Protein AF-A0A4Q5TRS5-F1 (afdb_monomer_lite)

Foldseek 3Di:
DDDKDKDKDKDWFQFWDKDKDQDDDFPPPDDDPDKDKDKPDDWDKDWDQDPPVSGTIIITTGHGGDMIIMMMID

Radius of gyration: 13.38 Å; chains: 1; bounding box: 32×17×38 Å

pLDDT: mean 89.15, std 7.62, range [60.69, 97.44]

Secondary structure (DSSP, 8-state):
-----EEEEEEEESS-EEEEE--SPPSSS---S--EEEEESS-EEEEEE-TTT--EEEEEEESSSEEEEEEEE-

Sequence (74 aa):
MKFKVSAELSYTCSEPAVVLLGIHATRDRQEIIEENFIVYGNQQFTELASYPDNNRLIRIVTRDAGHIQCQYTA

Structure (mmCIF, N/CA/C/O backbone):
data_AF-A0A4Q5TRS5-F1
#
_entry.id   AF-A0A4Q5TRS5-F1
#
loop_
_atom_site.group_PDB
_atom_site.id
_atom_site.type_symbol
_atom_site.label_atom_id
_atom_site.label_alt_id
_atom_site.label_comp_id
_atom_site.label_asym_id
_atom_site.label_entity_id
_atom_site.label_seq_id
_atom_si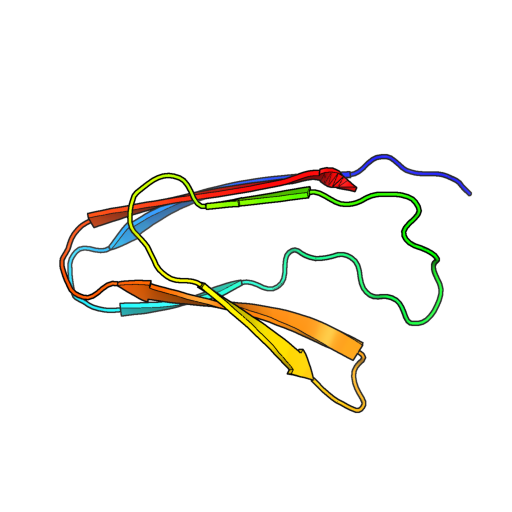te.pdbx_PDB_ins_code
_atom_site.Cartn_x
_atom_site.Cartn_y
_atom_site.Cartn_z
_atom_site.occupancy
_atom_site.B_iso_or_equiv
_atom_site.auth_seq_id
_atom_site.auth_comp_id
_atom_site.auth_asym_id
_atom_site.auth_atom_id
_atom_site.pdbx_PDB_model_num
ATOM 1 N N . MET A 1 1 ? -11.846 -0.663 21.833 1.00 85.25 1 MET A N 1
ATOM 2 C CA . MET A 1 1 ? -10.408 -0.488 22.158 1.00 85.25 1 MET A CA 1
ATOM 3 C C . MET A 1 1 ? -9.799 0.430 21.108 1.00 85.25 1 MET A C 1
ATOM 5 O O . MET A 1 1 ? -10.358 0.489 20.022 1.00 85.25 1 MET A O 1
ATOM 9 N N . LYS A 1 2 ? -8.729 1.168 21.423 1.00 93.31 2 LYS A N 1
ATOM 10 C CA . LYS A 1 2 ? -8.026 2.025 20.454 1.00 93.31 2 LYS A CA 1
ATOM 11 C C . LYS A 1 2 ? -6.675 1.397 20.135 1.00 93.31 2 LYS A C 1
ATOM 13 O O . LYS A 1 2 ? -5.973 0.998 21.060 1.00 93.31 2 LYS A O 1
ATOM 18 N N . PHE A 1 3 ? -6.340 1.323 18.856 1.00 94.94 3 PHE A N 1
ATOM 19 C CA . PHE A 1 3 ? -5.079 0.778 18.370 1.00 94.94 3 PHE A CA 1
ATOM 20 C C . PHE A 1 3 ? -4.422 1.794 17.449 1.00 94.94 3 PHE A C 1
ATOM 22 O O . PHE A 1 3 ? -5.114 2.603 16.842 1.00 94.94 3 PHE A O 1
ATOM 29 N N . LYS A 1 4 ? -3.094 1.735 17.378 1.00 96.06 4 LYS A N 1
ATOM 30 C CA . LYS A 1 4 ? -2.307 2.378 16.333 1.00 96.06 4 LYS A CA 1
ATOM 31 C C . LYS A 1 4 ? -1.595 1.267 15.581 1.00 96.06 4 LYS A C 1
ATOM 33 O O . LYS A 1 4 ? -0.881 0.478 16.203 1.00 96.06 4 LYS A O 1
ATOM 38 N N . VAL A 1 5 ? -1.818 1.181 14.281 1.00 95.06 5 VAL A N 1
ATOM 39 C CA . VAL A 1 5 ? -1.280 0.148 13.401 1.00 95.06 5 VAL A CA 1
ATOM 40 C C . VAL A 1 5 ? -0.436 0.786 12.311 1.00 95.06 5 VAL A C 1
ATOM 42 O O . VAL A 1 5 ? -0.698 1.893 11.845 1.00 95.06 5 VAL A O 1
ATOM 45 N N . SER A 1 6 ? 0.610 0.079 11.904 1.00 96.81 6 SER A N 1
ATOM 46 C CA . SER A 1 6 ? 1.470 0.509 10.811 1.00 96.81 6 SER A CA 1
ATOM 47 C C . SER A 1 6 ? 1.962 -0.688 10.022 1.00 96.81 6 SER A C 1
ATOM 49 O O . SER A 1 6 ? 2.278 -1.723 10.609 1.00 96.81 6 SER A O 1
ATOM 51 N N . ALA A 1 7 ? 2.076 -0.522 8.711 1.00 96.25 7 ALA A N 1
ATOM 52 C CA . ALA A 1 7 ? 2.680 -1.495 7.819 1.00 96.25 7 ALA A CA 1
ATOM 53 C C . ALA A 1 7 ? 3.637 -0.782 6.866 1.00 96.25 7 ALA A C 1
ATOM 55 O O . ALA A 1 7 ? 3.325 0.289 6.347 1.00 96.25 7 ALA A O 1
ATOM 56 N N . GLU A 1 8 ? 4.786 -1.397 6.624 1.00 96.50 8 GLU A N 1
ATOM 57 C CA . GLU A 1 8 ? 5.727 -0.978 5.595 1.00 96.50 8 GLU A CA 1
ATOM 58 C C . GLU A 1 8 ? 6.010 -2.175 4.696 1.00 96.50 8 GLU A C 1
ATOM 60 O O . GLU A 1 8 ? 6.231 -3.291 5.169 1.00 96.50 8 GLU A O 1
ATOM 65 N N . LEU A 1 9 ? 5.941 -1.944 3.391 1.00 94.69 9 LEU A N 1
ATOM 66 C CA . LEU A 1 9 ? 6.109 -2.965 2.374 1.00 94.69 9 LEU A CA 1
ATOM 67 C C . LEU A 1 9 ? 7.102 -2.479 1.331 1.00 94.69 9 LEU A C 1
ATOM 69 O O . LEU A 1 9 ? 7.076 -1.320 0.917 1.00 94.69 9 LEU A O 1
ATOM 73 N N . SER A 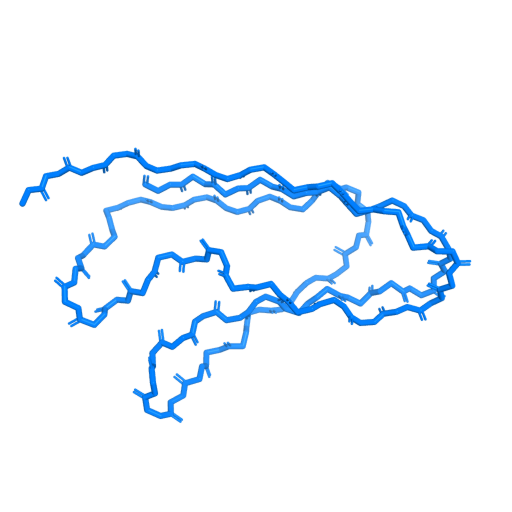1 10 ? 7.947 -3.399 0.888 1.00 94.62 10 SER A N 1
ATOM 74 C CA . SER A 1 10 ? 9.007 -3.144 -0.072 1.00 94.62 10 SER A CA 1
ATOM 75 C C . SER A 1 10 ? 9.097 -4.344 -1.010 1.00 94.62 10 SER A C 1
ATOM 77 O O . SER A 1 10 ? 9.337 -5.472 -0.577 1.00 94.62 10 SER A O 1
ATOM 79 N N . TYR A 1 11 ? 8.841 -4.106 -2.293 1.00 91.56 11 TYR A N 1
ATOM 80 C CA . TYR A 1 11 ? 8.828 -5.121 -3.339 1.00 91.56 11 TYR A CA 1
ATOM 81 C C . TYR A 1 11 ? 9.737 -4.707 -4.483 1.00 91.56 11 TYR A C 1
ATOM 83 O O . TYR A 1 11 ? 9.770 -3.545 -4.885 1.00 91.56 11 TYR A O 1
ATOM 91 N N . THR A 1 12 ? 10.414 -5.687 -5.066 1.00 92.31 12 THR A N 1
ATOM 92 C CA . THR A 1 12 ? 11.156 -5.508 -6.311 1.00 92.31 12 THR A CA 1
ATOM 93 C C . THR A 1 12 ? 10.456 -6.296 -7.405 1.00 92.31 12 THR A C 1
ATOM 95 O O . THR A 1 12 ? 10.314 -7.513 -7.304 1.00 92.31 12 THR A O 1
ATOM 98 N N . CYS A 1 13 ? 10.015 -5.598 -8.446 1.00 90.31 13 CYS A N 1
ATOM 99 C CA . CYS A 1 13 ? 9.420 -6.187 -9.637 1.00 90.31 13 CYS A CA 1
ATOM 100 C C . CYS A 1 13 ? 10.486 -6.246 -10.733 1.00 90.31 13 CYS A C 1
ATOM 102 O O . CYS A 1 13 ? 11.017 -5.211 -11.132 1.00 90.31 13 CYS A O 1
ATOM 104 N N . SER A 1 14 ? 10.806 -7.444 -11.225 1.00 92.25 14 SER A N 1
ATOM 105 C CA . SER A 1 14 ? 11.740 -7.631 -12.346 1.00 92.25 14 SER A CA 1
ATOM 106 C C . SER A 1 14 ? 11.110 -7.345 -13.712 1.00 92.25 14 SER A C 1
ATOM 108 O O . SER A 1 14 ? 11.828 -7.182 -14.691 1.00 92.25 14 SER A O 1
ATOM 110 N N . GLU A 1 15 ? 9.781 -7.290 -13.777 1.00 92.88 15 GLU A N 1
ATOM 111 C CA . GLU A 1 15 ? 8.979 -7.122 -14.990 1.00 92.88 15 GLU A CA 1
ATOM 112 C C . GLU A 1 15 ? 7.751 -6.238 -14.686 1.00 92.88 15 GLU A C 1
ATOM 114 O O . GLU A 1 15 ? 7.410 -6.061 -13.507 1.00 92.88 15 GLU A O 1
ATOM 119 N N . PRO A 1 16 ? 7.072 -5.681 -15.711 1.00 90.62 16 PRO A N 1
ATOM 120 C CA . PRO A 1 16 ? 5.813 -4.961 -15.528 1.00 90.62 16 PRO A CA 1
ATOM 121 C C . PRO A 1 16 ? 4.774 -5.845 -14.832 1.00 90.62 16 PRO A C 1
ATOM 123 O O . PRO A 1 16 ? 4.519 -6.973 -15.253 1.00 90.62 16 PRO A O 1
ATOM 126 N N . ALA A 1 17 ? 4.165 -5.337 -13.765 1.00 90.00 17 ALA A N 1
ATOM 127 C CA . ALA A 1 17 ? 3.291 -6.119 -12.906 1.00 90.00 17 ALA A CA 1
ATOM 128 C C . ALA A 1 17 ? 2.128 -5.286 -12.361 1.00 90.00 17 ALA A C 1
ATOM 130 O O . ALA A 1 17 ? 2.156 -4.056 -12.290 1.00 90.00 17 ALA A O 1
ATOM 131 N N . VAL A 1 18 ? 1.085 -5.991 -11.931 1.00 91.56 18 VAL A N 1
ATOM 132 C CA . VAL A 1 18 ? 0.001 -5.408 -11.144 1.00 91.56 18 VAL A CA 1
ATOM 133 C C . VAL A 1 18 ? 0.065 -6.016 -9.756 1.00 91.56 18 VAL A C 1
ATOM 135 O O . VAL A 1 18 ? -0.088 -7.225 -9.596 1.00 91.56 18 VAL A O 1
ATOM 138 N N . VAL A 1 19 ? 0.283 -5.172 -8.754 1.00 91.06 19 VAL A N 1
ATOM 139 C CA . VAL A 1 19 ? 0.333 -5.580 -7.352 1.00 91.06 19 VAL A CA 1
ATOM 140 C C . VAL A 1 19 ? -0.976 -5.184 -6.683 1.00 91.06 19 VAL A C 1
ATOM 142 O O . VAL A 1 19 ? -1.416 -4.039 -6.786 1.00 91.06 19 VAL A O 1
ATOM 145 N N . LEU A 1 20 ? -1.605 -6.147 -6.010 1.00 92.44 20 LEU A N 1
ATOM 146 C CA . LEU A 1 20 ? -2.798 -5.941 -5.196 1.00 92.44 20 LEU A CA 1
ATOM 147 C C . LEU A 1 20 ? -2.423 -6.098 -3.722 1.00 92.44 20 LEU A C 1
ATOM 149 O O . LEU A 1 20 ? -1.928 -7.149 -3.321 1.00 92.44 20 LEU A O 1
ATOM 153 N N . LEU A 1 21 ? -2.660 -5.059 -2.924 1.00 92.31 21 LEU A N 1
ATOM 154 C CA . LEU A 1 21 ? -2.309 -5.016 -1.505 1.00 92.31 21 LEU A CA 1
ATOM 155 C C . LEU A 1 21 ? -3.560 -4.863 -0.642 1.00 92.31 21 LEU A C 1
ATOM 157 O O . LEU A 1 21 ? -4.332 -3.930 -0.836 1.00 92.31 21 LEU A O 1
ATOM 161 N N . GLY A 1 22 ? -3.741 -5.742 0.340 1.00 92.00 22 GLY A N 1
ATOM 162 C CA . GLY A 1 22 ? -4.803 -5.645 1.346 1.00 92.00 22 GLY A CA 1
ATOM 163 C C . GLY A 1 22 ? -4.255 -5.198 2.697 1.00 92.00 22 GLY A C 1
ATOM 164 O O . GLY A 1 22 ? -4.207 -6.002 3.620 1.00 92.00 22 GLY A O 1
ATOM 165 N N . ILE A 1 23 ? -3.783 -3.952 2.797 1.00 92.25 23 ILE A N 1
ATOM 166 C CA . ILE A 1 23 ? -3.144 -3.436 4.026 1.00 92.25 23 ILE A CA 1
ATOM 167 C C . ILE A 1 23 ? -3.992 -2.446 4.820 1.00 92.25 23 ILE A C 1
ATOM 169 O O . ILE A 1 23 ? -3.680 -2.167 5.976 1.00 92.25 23 ILE A O 1
ATOM 173 N N . HIS A 1 24 ? -5.045 -1.900 4.214 1.00 92.88 24 HIS A N 1
ATOM 174 C CA . HIS A 1 24 ? -5.935 -0.973 4.897 1.00 92.88 24 HIS A CA 1
ATOM 175 C C . HIS A 1 24 ? -6.790 -1.714 5.921 1.00 92.88 24 HIS A C 1
ATOM 177 O O . HIS A 1 24 ? -7.299 -2.807 5.664 1.00 92.88 24 HIS A O 1
ATOM 183 N N . ALA A 1 25 ? -6.996 -1.080 7.073 1.00 90.94 25 ALA A N 1
ATOM 184 C CA . ALA A 1 25 ? -7.947 -1.566 8.055 1.00 90.94 25 ALA A CA 1
ATOM 185 C C . ALA A 1 25 ? -9.357 -1.605 7.431 1.00 90.94 25 ALA A C 1
ATOM 187 O O . ALA A 1 25 ? -9.771 -0.685 6.715 1.00 90.94 25 ALA A O 1
ATOM 188 N N . THR A 1 26 ? -10.101 -2.682 7.691 1.00 89.00 26 THR A N 1
ATOM 189 C CA . THR A 1 26 ? -11.504 -2.806 7.267 1.00 89.00 26 THR A CA 1
ATOM 190 C C . THR A 1 26 ? -12.381 -1.852 8.081 1.00 89.00 26 THR A C 1
ATOM 192 O O . THR A 1 26 ? -12.035 -1.507 9.206 1.00 89.00 26 THR A O 1
ATOM 195 N N . ARG A 1 27 ? -13.526 -1.414 7.547 1.00 85.38 27 ARG A N 1
ATOM 196 C CA . ARG A 1 27 ? -14.448 -0.492 8.250 1.00 85.38 27 ARG A CA 1
ATOM 197 C C . ARG A 1 27 ? -15.724 -1.170 8.776 1.00 85.38 27 ARG A C 1
ATOM 199 O O . ARG A 1 27 ? -16.659 -0.490 9.170 1.00 85.38 27 ARG A O 1
ATOM 206 N N . ASP A 1 28 ? -15.774 -2.506 8.776 1.00 83.19 28 ASP A N 1
ATOM 207 C CA . ASP A 1 28 ? -17.000 -3.269 9.077 1.00 83.19 28 ASP A CA 1
ATOM 208 C C . ASP A 1 28 ? -17.403 -3.224 10.564 1.00 83.19 28 ASP A C 1
ATOM 210 O O . ASP A 1 28 ? -18.554 -2.980 10.910 1.00 83.19 28 ASP A O 1
ATOM 214 N N . ARG A 1 29 ? -16.441 -3.442 11.469 1.00 87.00 29 ARG A N 1
ATOM 215 C CA . ARG A 1 29 ? -16.671 -3.497 12.932 1.00 87.00 29 ARG A CA 1
ATOM 216 C C . ARG A 1 29 ? -15.753 -2.567 13.718 1.00 87.00 29 ARG A C 1
ATOM 218 O O . ARG A 1 29 ? -15.548 -2.757 14.915 1.00 87.00 29 ARG A O 1
ATOM 225 N N . GLN A 1 30 ? -15.157 -1.601 13.032 1.00 89.19 30 GLN A N 1
ATOM 226 C CA . GLN A 1 30 ? -14.215 -0.653 13.606 1.00 89.19 30 GLN A CA 1
ATOM 227 C C . GLN A 1 30 ? -14.288 0.682 12.872 1.00 89.19 30 GLN A C 1
ATOM 229 O O . GLN A 1 30 ? -14.604 0.739 11.685 1.00 89.19 30 GLN A O 1
ATOM 234 N N . GLU A 1 31 ? -13.973 1.746 13.598 1.00 91.44 31 GLU A N 1
ATOM 235 C CA . GLU A 1 31 ? -13.895 3.104 13.078 1.00 91.44 31 GLU A CA 1
ATOM 236 C C . GLU A 1 31 ? -12.424 3.488 12.899 1.00 91.44 31 GLU A C 1
ATOM 238 O O . GLU A 1 31 ? -11.611 3.284 13.804 1.00 91.44 31 GLU A O 1
ATOM 243 N N . ILE A 1 32 ? -12.087 4.036 11.731 1.00 92.12 32 ILE A N 1
ATOM 244 C CA . ILE A 1 32 ? -10.756 4.572 11.437 1.00 92.12 32 ILE A CA 1
ATOM 245 C C . ILE A 1 32 ? -10.801 6.068 11.731 1.00 92.12 32 ILE A C 1
ATOM 247 O O . ILE A 1 32 ? -11.525 6.801 11.061 1.00 92.12 32 ILE A O 1
ATOM 251 N N . ILE A 1 33 ? -10.050 6.501 12.744 1.00 94.12 33 ILE A N 1
ATOM 252 C CA . ILE A 1 33 ? -10.018 7.906 13.179 1.00 94.12 33 ILE A CA 1
ATOM 253 C C . ILE A 1 33 ? -9.196 8.743 12.193 1.00 94.12 33 ILE A C 1
ATOM 255 O O . ILE A 1 33 ? -9.619 9.817 11.778 1.00 94.12 33 ILE A O 1
ATOM 259 N N . GLU A 1 34 ? -8.024 8.235 11.820 1.00 94.12 34 GLU A N 1
ATOM 260 C CA . GLU A 1 34 ? -7.099 8.848 10.875 1.00 94.12 34 GLU A CA 1
ATOM 261 C C . GLU A 1 34 ? -6.368 7.725 10.139 1.00 94.12 34 GLU A C 1
ATOM 263 O O . GLU A 1 34 ? -6.043 6.707 10.742 1.00 94.12 34 GLU A O 1
ATOM 268 N N . GLU A 1 35 ? -6.120 7.890 8.843 1.00 94.50 35 GLU A N 1
ATOM 269 C CA . GLU A 1 35 ? -5.264 6.980 8.090 1.00 94.50 35 GLU A CA 1
ATOM 270 C C . GLU A 1 35 ? -4.418 7.747 7.083 1.00 94.50 35 GLU A C 1
ATOM 272 O O . GLU A 1 35 ? -4.842 8.761 6.525 1.00 94.50 35 GLU A O 1
ATOM 277 N N . ASN A 1 36 ? -3.221 7.233 6.834 1.00 95.75 36 ASN A N 1
ATOM 278 C CA . ASN A 1 36 ? -2.327 7.746 5.817 1.00 95.75 36 ASN A CA 1
ATOM 279 C C . ASN A 1 36 ? -1.698 6.578 5.062 1.00 95.75 36 ASN A C 1
ATOM 281 O O . ASN A 1 36 ? -1.167 5.645 5.668 1.00 95.75 36 ASN A O 1
ATOM 285 N N . PHE A 1 37 ? -1.757 6.652 3.736 1.00 94.50 37 PHE A N 1
ATOM 286 C CA . PHE A 1 37 ? -1.144 5.687 2.840 1.00 94.50 37 PHE A CA 1
ATOM 287 C C . PHE A 1 37 ? -0.251 6.417 1.845 1.00 94.50 37 PHE A C 1
ATOM 289 O O . PHE A 1 37 ? -0.707 7.287 1.103 1.00 94.50 37 PHE A O 1
ATOM 296 N N . ILE A 1 38 ? 1.028 6.055 1.838 1.00 93.81 38 ILE A N 1
ATOM 297 C CA . ILE A 1 38 ? 2.040 6.641 0.966 1.00 93.81 38 ILE A CA 1
ATOM 298 C C . ILE A 1 38 ? 2.607 5.534 0.088 1.00 93.81 38 ILE A C 1
ATOM 300 O O . ILE A 1 38 ? 3.061 4.508 0.592 1.00 93.81 38 ILE A O 1
ATOM 304 N N . VAL A 1 39 ? 2.635 5.768 -1.223 1.00 91.81 39 VAL A N 1
ATOM 305 C CA . VAL A 1 39 ? 3.445 4.997 -2.172 1.00 91.81 39 VAL A CA 1
ATOM 306 C C . VAL A 1 39 ? 4.611 5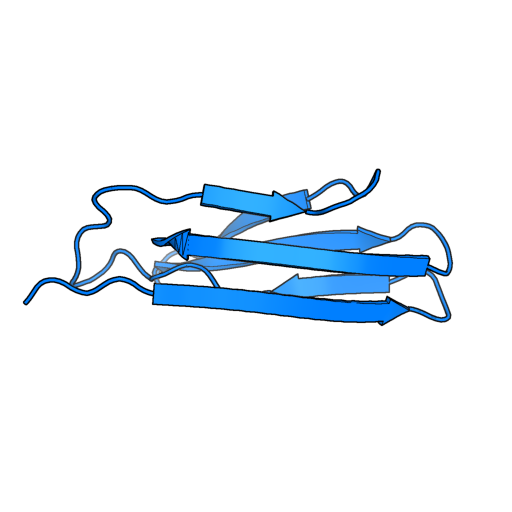.879 -2.588 1.00 91.81 39 VAL A C 1
ATOM 308 O O . VAL A 1 39 ? 4.406 6.987 -3.081 1.00 91.81 39 VAL A O 1
ATOM 311 N N . TYR A 1 40 ? 5.832 5.412 -2.355 1.00 89.19 40 TYR A N 1
ATOM 312 C CA . TYR A 1 40 ? 7.041 6.152 -2.686 1.00 89.19 40 TYR A CA 1
ATOM 313 C C . TYR A 1 40 ? 7.422 5.934 -4.147 1.00 89.19 40 TYR A C 1
ATOM 315 O O . TYR A 1 40 ? 7.543 4.795 -4.598 1.00 89.19 40 TYR A O 1
ATOM 323 N N . GLY A 1 41 ? 7.694 7.036 -4.844 1.00 83.00 41 GLY A N 1
ATOM 324 C CA . GLY A 1 41 ? 8.067 7.047 -6.256 1.00 83.00 41 GLY A CA 1
ATOM 325 C C . GLY A 1 41 ? 6.942 7.558 -7.157 1.00 83.00 41 GLY A C 1
ATOM 326 O O . GLY A 1 41 ? 6.038 8.258 -6.712 1.00 83.00 41 GLY A O 1
ATOM 327 N N . ASN A 1 42 ? 7.029 7.231 -8.449 1.00 75.62 42 ASN A N 1
ATOM 328 C CA . ASN A 1 42 ? 6.112 7.710 -9.492 1.00 75.62 42 ASN A CA 1
ATOM 329 C C . ASN A 1 42 ? 5.051 6.665 -9.892 1.00 75.62 42 ASN A C 1
ATOM 331 O O . ASN A 1 42 ? 4.578 6.647 -11.030 1.00 75.62 42 ASN A O 1
ATOM 335 N N . GLN A 1 43 ? 4.698 5.753 -8.989 1.00 81.50 43 GLN A N 1
ATOM 336 C CA . GLN A 1 43 ? 3.717 4.702 -9.236 1.00 81.50 43 GLN A CA 1
ATOM 337 C C . GLN A 1 43 ? 2.305 5.247 -9.019 1.00 81.50 43 GLN A C 1
ATOM 339 O O . GLN A 1 43 ? 1.998 5.863 -8.000 1.00 81.50 43 GLN A O 1
ATOM 344 N N . GLN A 1 44 ? 1.416 4.982 -9.973 1.00 84.06 44 GLN A N 1
ATOM 345 C CA . GLN A 1 44 ? -0.005 5.259 -9.798 1.00 84.06 44 GLN A CA 1
ATOM 346 C C . GLN A 1 44 ? -0.649 4.115 -9.017 1.00 84.06 44 GLN A C 1
ATOM 348 O O . GLN A 1 44 ? -0.440 2.940 -9.338 1.00 84.06 44 GLN A O 1
ATOM 353 N N . PHE A 1 45 ? -1.465 4.462 -8.023 1.00 89.69 45 PHE A N 1
ATOM 354 C CA . PHE A 1 45 ? -2.274 3.496 -7.296 1.00 89.69 45 PHE A CA 1
ATOM 355 C C . PHE A 1 45 ? -3.753 3.875 -7.311 1.00 89.69 45 PHE A C 1
ATOM 357 O O . PHE A 1 45 ? -4.132 5.028 -7.517 1.00 89.69 45 PHE A O 1
ATOM 364 N N . THR A 1 46 ? -4.609 2.878 -7.129 1.00 92.44 46 THR A N 1
ATOM 365 C CA . THR A 1 46 ? -6.057 3.059 -7.015 1.00 92.44 46 THR A CA 1
ATOM 366 C C . THR A 1 46 ? -6.579 2.162 -5.908 1.00 92.44 46 THR A C 1
ATOM 368 O O . THR A 1 46 ? -6.239 0.980 -5.869 1.00 92.44 46 THR A O 1
ATOM 371 N N . GLU A 1 47 ? -7.419 2.703 -5.031 1.00 89.50 47 GLU A N 1
ATOM 372 C CA . GLU A 1 47 ? -8.156 1.892 -4.068 1.00 89.50 47 GLU A CA 1
ATOM 373 C C . GLU A 1 47 ? -9.369 1.247 -4.749 1.00 89.50 47 GLU A C 1
ATOM 375 O O . GLU A 1 47 ? -10.191 1.913 -5.379 1.00 89.50 47 GLU A O 1
ATOM 380 N N . LEU A 1 48 ? -9.457 -0.072 -4.637 1.00 88.38 48 LEU A N 1
ATOM 381 C CA . LEU A 1 48 ? -10.580 -0.894 -5.045 1.00 88.38 48 LEU A CA 1
ATOM 382 C C . LEU A 1 48 ? -11.338 -1.278 -3.774 1.00 88.38 48 LEU A C 1
ATOM 384 O O . LEU A 1 48 ? -10.922 -2.165 -3.024 1.00 88.38 48 LEU A O 1
ATOM 388 N N . ALA A 1 49 ? -12.448 -0.592 -3.525 1.00 77.12 49 ALA A N 1
ATOM 389 C CA . ALA A 1 49 ? -13.385 -1.002 -2.494 1.00 77.12 49 ALA A CA 1
ATOM 390 C C . ALA A 1 49 ? -14.172 -2.213 -3.006 1.00 77.12 49 ALA A C 1
ATOM 392 O O . ALA A 1 49 ? -14.857 -2.128 -4.028 1.00 77.12 49 ALA A O 1
ATOM 393 N N . SER A 1 50 ? -14.060 -3.346 -2.315 1.00 67.19 50 SER A N 1
ATOM 394 C CA . SER A 1 50 ? -14.903 -4.507 -2.597 1.00 67.19 50 SER A CA 1
ATOM 395 C C . SER A 1 50 ? -16.179 -4.440 -1.759 1.00 67.19 50 SER A C 1
ATOM 397 O O . SER A 1 50 ? -16.142 -4.269 -0.541 1.00 67.19 50 SER A O 1
ATOM 399 N N . TYR A 1 51 ? -17.319 -4.563 -2.431 1.00 60.69 51 TYR A N 1
ATOM 400 C CA . TYR A 1 51 ? -18.618 -4.805 -1.813 1.00 60.69 51 TYR A CA 1
ATOM 401 C C . TYR A 1 51 ? -19.018 -6.251 -2.139 1.00 60.69 51 TYR A C 1
ATOM 403 O O . TYR A 1 51 ? -18.864 -6.640 -3.300 1.00 60.69 51 TYR A O 1
ATOM 411 N N . PRO A 1 52 ? -19.517 -7.061 -1.186 1.00 65.62 52 PRO A N 1
ATOM 412 C CA . PRO A 1 52 ? -19.941 -6.712 0.177 1.00 65.62 52 PRO A CA 1
ATOM 413 C C . PRO A 1 52 ? -18.865 -6.884 1.265 1.00 65.62 52 PRO A C 1
ATOM 415 O O . PRO A 1 52 ? -19.098 -6.489 2.402 1.00 65.62 52 PRO A O 1
ATOM 418 N N . ASP A 1 53 ? -17.703 -7.455 0.942 1.00 65.62 53 ASP A N 1
ATOM 419 C CA . ASP A 1 53 ? -16.739 -7.932 1.949 1.00 65.62 53 ASP A CA 1
ATOM 420 C C . ASP A 1 53 ? -15.985 -6.816 2.695 1.00 65.62 53 ASP A C 1
ATOM 422 O O . ASP A 1 53 ? -15.189 -7.101 3.589 1.00 65.62 53 ASP A O 1
ATOM 426 N N . ASN A 1 54 ? -16.205 -5.544 2.332 1.00 72.19 54 ASN A N 1
ATOM 427 C CA . ASN A 1 54 ? -15.545 -4.366 2.908 1.00 72.19 54 ASN A CA 1
ATOM 428 C C . ASN A 1 54 ? -14.005 -4.454 2.895 1.00 72.19 54 ASN A C 1
ATOM 430 O O . ASN A 1 54 ? -13.325 -3.708 3.610 1.00 72.19 54 ASN A O 1
ATOM 434 N N . ASN A 1 55 ? -13.440 -5.341 2.067 1.00 80.69 55 ASN A N 1
ATOM 435 C CA . ASN A 1 55 ? -12.007 -5.437 1.859 1.00 80.69 55 ASN A CA 1
ATOM 436 C C . ASN A 1 55 ? -11.563 -4.267 0.987 1.00 80.69 55 ASN A C 1
ATOM 438 O O . ASN A 1 55 ? -12.152 -3.975 -0.061 1.00 80.69 55 ASN A O 1
ATOM 442 N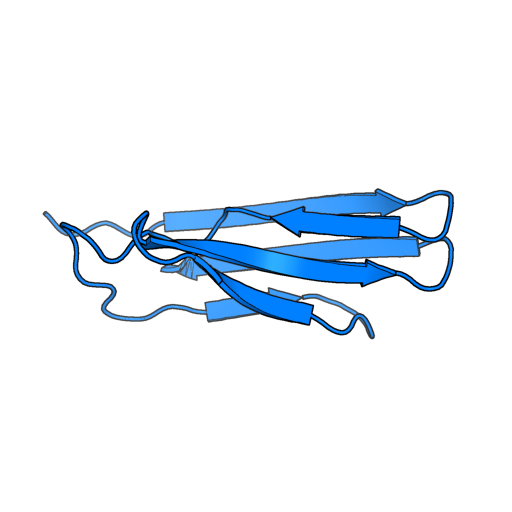 N . ARG A 1 56 ? -10.502 -3.607 1.441 1.00 88.00 56 ARG A N 1
ATOM 443 C CA . ARG A 1 56 ? -9.921 -2.430 0.806 1.00 88.00 56 ARG A CA 1
ATOM 444 C C . ARG A 1 56 ? -8.610 -2.845 0.165 1.00 88.00 56 ARG A C 1
ATOM 446 O O . ARG A 1 56 ? -7.613 -3.054 0.855 1.00 88.00 56 ARG A O 1
ATOM 453 N N . LEU A 1 57 ? -8.647 -3.032 -1.150 1.00 91.38 57 LEU A N 1
ATOM 454 C CA . LEU A 1 57 ? -7.484 -3.444 -1.923 1.00 91.38 57 LEU A CA 1
ATOM 455 C C . LEU A 1 57 ? -6.862 -2.229 -2.597 1.00 91.38 57 LEU A C 1
ATOM 457 O O . LEU A 1 57 ? -7.556 -1.429 -3.212 1.00 91.38 57 LEU A O 1
ATOM 461 N N . ILE A 1 58 ? -5.546 -2.114 -2.545 1.00 92.81 58 ILE A N 1
ATOM 462 C CA . ILE A 1 58 ? -4.793 -1.112 -3.287 1.00 92.81 58 ILE A CA 1
ATOM 463 C C . ILE A 1 58 ? -4.188 -1.782 -4.507 1.00 92.81 58 ILE A C 1
ATOM 465 O O . ILE A 1 58 ? -3.413 -2.729 -4.385 1.00 92.81 58 ILE A O 1
ATOM 469 N N . ARG A 1 59 ? -4.540 -1.283 -5.690 1.00 93.44 59 ARG A N 1
ATOM 470 C CA . ARG A 1 59 ? -3.950 -1.703 -6.957 1.00 93.44 59 ARG A CA 1
ATOM 471 C C . ARG A 1 59 ? -2.836 -0.748 -7.341 1.00 93.44 59 ARG A C 1
ATOM 473 O O . ARG A 1 59 ? -3.109 0.418 -7.611 1.00 93.44 59 ARG A O 1
ATOM 480 N N . ILE A 1 60 ? -1.619 -1.263 -7.439 1.00 92.44 60 ILE A N 1
ATOM 481 C CA . ILE A 1 60 ? -0.443 -0.548 -7.937 1.00 92.44 60 ILE A CA 1
ATOM 482 C C . ILE A 1 60 ? -0.067 -1.1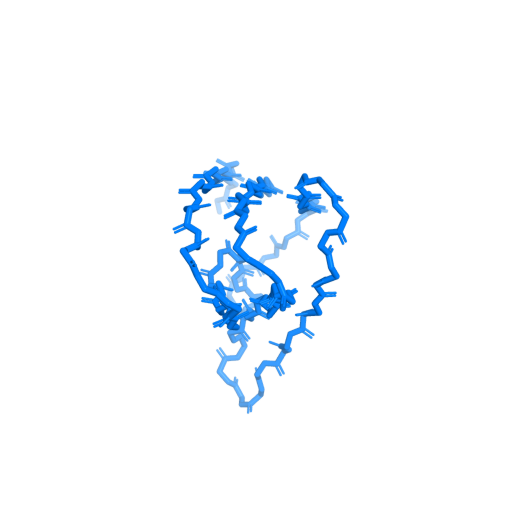58 -9.284 1.00 92.44 60 ILE A C 1
ATOM 484 O O . ILE A 1 60 ? 0.085 -2.374 -9.397 1.00 92.44 60 ILE A O 1
ATOM 488 N N . VAL A 1 61 ? 0.061 -0.320 -10.311 1.00 90.50 61 VAL A N 1
ATOM 489 C CA . VAL A 1 61 ? 0.462 -0.761 -11.653 1.00 90.50 61 VAL A CA 1
ATOM 490 C C . VAL A 1 61 ? 1.893 -0.309 -11.907 1.00 90.50 61 VAL A C 1
ATOM 492 O O . VAL A 1 61 ? 2.161 0.894 -11.936 1.00 90.50 61 VAL A O 1
ATOM 495 N N . THR A 1 62 ? 2.804 -1.256 -12.120 1.00 88.38 62 THR A N 1
ATOM 496 C CA . THR A 1 62 ? 4.167 -0.974 -12.574 1.00 88.38 62 THR A CA 1
ATOM 497 C C . THR A 1 62 ? 4.257 -1.202 -14.075 1.00 88.38 62 THR A C 1
ATOM 499 O O . THR A 1 62 ? 3.872 -2.249 -14.592 1.00 88.38 62 THR A O 1
ATOM 502 N N . ARG A 1 63 ? 4.730 -0.186 -14.801 1.00 86.88 63 ARG A N 1
ATOM 503 C CA . ARG A 1 63 ? 4.904 -0.265 -16.260 1.00 86.88 63 ARG A CA 1
ATOM 504 C C . ARG A 1 63 ? 6.251 -0.847 -16.670 1.00 86.88 63 ARG A C 1
ATOM 506 O O . ARG A 1 63 ? 6.361 -1.323 -17.788 1.00 86.88 63 ARG A O 1
ATOM 513 N N . ASP A 1 64 ? 7.211 -0.842 -15.752 1.00 87.00 64 ASP A N 1
ATOM 514 C CA . ASP A 1 64 ? 8.589 -1.273 -15.951 1.00 87.00 64 ASP A CA 1
ATOM 515 C C . ASP A 1 64 ? 9.083 -2.029 -14.711 1.00 87.00 64 ASP A C 1
ATOM 517 O O . ASP A 1 64 ? 8.461 -1.970 -13.641 1.00 87.00 64 ASP A O 1
ATOM 521 N N . ALA A 1 65 ? 10.224 -2.708 -14.852 1.00 87.25 65 ALA A N 1
ATOM 522 C CA . ALA A 1 65 ? 10.963 -3.238 -13.714 1.00 87.25 65 ALA A CA 1
ATOM 523 C C . ALA A 1 65 ? 11.304 -2.102 -12.739 1.00 87.25 65 ALA A C 1
ATOM 525 O O . ALA A 1 65 ? 11.698 -1.007 -13.146 1.00 87.25 65 ALA A O 1
ATOM 526 N N . GLY A 1 66 ? 11.159 -2.347 -11.444 1.00 86.06 66 GLY A N 1
ATOM 527 C CA . GLY A 1 66 ? 11.354 -1.294 -10.465 1.00 86.06 66 GLY A CA 1
ATOM 528 C C . GLY A 1 66 ? 11.060 -1.711 -9.040 1.00 86.06 66 GLY A C 1
ATOM 529 O O . GLY A 1 66 ? 10.746 -2.862 -8.740 1.00 86.06 66 GLY A O 1
ATOM 530 N N . HIS A 1 67 ? 11.181 -0.730 -8.156 1.00 90.12 67 HIS A N 1
ATOM 531 C CA . HIS A 1 67 ? 10.922 -0.895 -6.739 1.00 90.12 67 HIS A CA 1
ATOM 532 C C . HIS A 1 67 ? 9.573 -0.277 -6.379 1.00 90.12 67 HIS A C 1
ATOM 534 O O . HIS A 1 67 ? 9.266 0.834 -6.812 1.00 90.12 67 HIS A O 1
ATOM 540 N N . ILE A 1 68 ? 8.774 -0.987 -5.592 1.00 91.19 68 ILE A N 1
ATOM 541 C CA . ILE A 1 68 ? 7.550 -0.472 -4.983 1.00 91.19 68 ILE A CA 1
ATOM 542 C C . ILE A 1 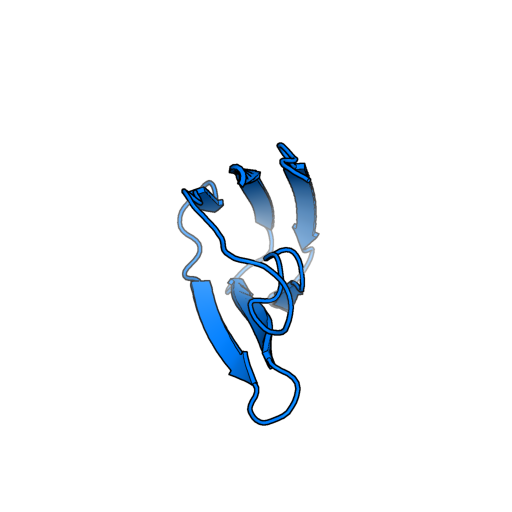68 ? 7.803 -0.430 -3.486 1.00 91.19 68 ILE A C 1
ATOM 544 O O . ILE A 1 68 ? 7.996 -1.473 -2.866 1.00 91.19 68 ILE A O 1
ATOM 548 N N . GLN A 1 69 ? 7.761 0.762 -2.907 1.00 94.19 69 GLN A N 1
ATOM 549 C CA . GLN A 1 69 ? 7.759 0.926 -1.462 1.00 94.19 69 GLN A CA 1
ATOM 550 C C . GLN A 1 69 ? 6.482 1.649 -1.066 1.00 94.19 69 GLN A C 1
ATOM 552 O O . GLN A 1 69 ? 6.112 2.654 -1.678 1.00 94.19 69 GLN A O 1
ATOM 557 N N . CYS A 1 70 ? 5.795 1.142 -0.051 1.00 94.44 70 CYS A N 1
ATOM 558 C CA . CYS A 1 70 ? 4.620 1.807 0.480 1.00 94.44 70 CYS A CA 1
ATOM 559 C C . CYS A 1 70 ? 4.511 1.659 1.992 1.00 94.44 70 CYS A C 1
ATOM 561 O O . CYS A 1 70 ? 4.936 0.658 2.572 1.00 94.44 70 CYS A O 1
ATOM 563 N N . GLN A 1 71 ? 3.901 2.662 2.610 1.00 96.56 71 GLN A N 1
ATOM 564 C CA . GLN A 1 71 ? 3.688 2.743 4.044 1.00 96.56 71 GLN A CA 1
ATOM 565 C C . GLN A 1 71 ? 2.220 3.047 4.330 1.00 96.56 71 GLN A C 1
ATOM 567 O O . GLN A 1 71 ? 1.617 3.898 3.679 1.00 96.56 71 GLN A O 1
ATOM 572 N N . TYR A 1 72 ? 1.667 2.365 5.327 1.00 96.69 72 TYR A N 1
ATOM 573 C CA . TYR A 1 72 ? 0.333 2.600 5.860 1.00 96.69 72 TYR A CA 1
ATOM 574 C C . TYR A 1 72 ? 0.407 2.843 7.365 1.00 96.69 72 TYR A C 1
ATOM 576 O O . TYR A 1 72 ? 1.124 2.133 8.074 1.00 96.69 72 TYR A O 1
ATOM 584 N N . THR A 1 73 ? -0.357 3.816 7.854 1.00 97.44 73 THR A N 1
ATOM 585 C CA . THR A 1 73 ? -0.555 4.083 9.285 1.00 97.44 73 THR A CA 1
ATOM 586 C C . THR A 1 73 ? -2.015 4.413 9.562 1.00 97.44 73 THR A C 1
ATOM 588 O O . THR A 1 73 ? -2.578 5.218 8.820 1.00 97.44 73 THR A O 1
ATOM 591 N N . ALA A 1 74 ? -2.594 3.844 10.625 1.00 94.75 74 ALA A N 1
ATOM 592 C CA . ALA A 1 74 ? -3.952 4.134 11.103 1.00 94.75 74 ALA A CA 1
ATOM 593 C C . ALA A 1 74 ? -4.128 3.872 12.607 1.00 94.75 74 ALA A C 1
ATOM 595 O O . ALA A 1 74 ? -3.205 3.278 13.213 1.00 94.75 74 ALA A O 1
#